Protein AF-A0A3S4JWT7-F1 (afdb_monomer_lite)

Structure (mmCIF, N/CA/C/O backbone):
data_AF-A0A3S4JWT7-F1
#
_entry.id   AF-A0A3S4JWT7-F1
#
loop_
_atom_site.group_PDB
_atom_site.id
_atom_site.type_symbol
_atom_site.label_atom_id
_atom_site.label_alt_id
_atom_site.label_comp_id
_atom_site.label_asym_id
_atom_site.label_entity_id
_atom_site.label_seq_id
_atom_site.pdbx_PDB_ins_code
_atom_site.Cartn_x
_atom_site.Cartn_y
_atom_site.Cartn_z
_atom_site.occupancy
_atom_site.B_iso_or_equiv
_atom_site.auth_seq_id
_atom_site.auth_comp_id
_atom_site.auth_asym_id
_atom_site.auth_atom_id
_atom_site.pdbx_PDB_model_num
ATOM 1 N N . MET A 1 1 ? 2.690 1.996 -5.304 1.00 89.69 1 MET A N 1
ATOM 2 C CA . MET A 1 1 ? 1.603 2.707 -4.586 1.00 89.69 1 MET A CA 1
ATOM 3 C C . MET A 1 1 ? 0.332 1.867 -4.584 1.00 89.69 1 MET A C 1
ATOM 5 O O . MET A 1 1 ? 0.258 0.896 -5.328 1.00 89.69 1 MET A O 1
ATOM 9 N N . CYS A 1 2 ? -0.676 2.236 -3.791 1.00 93.69 2 CYS A N 1
ATOM 10 C CA . CYS A 1 2 ? -1.845 1.402 -3.462 1.00 93.69 2 CYS A CA 1
ATOM 11 C C . CYS A 1 2 ? -2.606 0.788 -4.659 1.00 93.69 2 CYS A C 1
ATOM 13 O O . CYS A 1 2 ? -3.221 -0.263 -4.520 1.00 93.69 2 CYS A O 1
ATOM 15 N N . GLY A 1 3 ? -2.545 1.395 -5.850 1.00 96.25 3 GLY A N 1
ATOM 16 C CA . GLY A 1 3 ? -3.198 0.878 -7.060 1.00 96.25 3 GLY A CA 1
ATOM 17 C C . GLY A 1 3 ? -2.536 -0.348 -7.709 1.00 96.25 3 GLY A C 1
ATOM 18 O O . GLY A 1 3 ? -3.104 -0.896 -8.653 1.00 96.25 3 GLY A O 1
ATOM 19 N N . SER A 1 4 ? -1.359 -0.793 -7.247 1.00 97.62 4 SER A N 1
ATOM 20 C CA . SER A 1 4 ? -0.579 -1.857 -7.904 1.00 97.62 4 SER A CA 1
ATOM 21 C C . SER A 1 4 ? -1.355 -3.168 -8.081 1.00 97.62 4 SER A C 1
ATOM 23 O O . SER A 1 4 ? -1.336 -3.736 -9.172 1.00 97.62 4 SER A O 1
ATOM 25 N N . GLY A 1 5 ? -2.073 -3.629 -7.049 1.00 97.56 5 GLY A N 1
ATOM 26 C CA . GLY A 1 5 ? -2.823 -4.891 -7.115 1.00 97.56 5 GLY A CA 1
ATOM 27 C C . GLY A 1 5 ? -3.967 -4.853 -8.133 1.00 97.56 5 GLY A C 1
ATOM 28 O O . GLY A 1 5 ? -4.129 -5.772 -8.934 1.00 97.56 5 GLY A O 1
ATOM 29 N N . MET A 1 6 ? -4.712 -3.744 -8.176 1.00 97.88 6 MET A N 1
ATOM 30 C CA . MET A 1 6 ? -5.774 -3.552 -9.167 1.00 97.88 6 MET A CA 1
ATOM 31 C C . MET A 1 6 ? -5.198 -3.407 -10.579 1.00 97.88 6 MET A C 1
ATOM 33 O O . MET A 1 6 ? -5.736 -3.972 -11.530 1.00 97.88 6 MET A O 1
ATOM 37 N N . LYS A 1 7 ? -4.064 -2.711 -10.732 1.00 98.25 7 LYS A N 1
ATOM 38 C CA . LYS A 1 7 ? -3.399 -2.579 -12.031 1.00 98.25 7 LYS A CA 1
ATOM 39 C C . LYS A 1 7 ? -2.920 -3.929 -12.565 1.00 98.25 7 LYS A C 1
ATOM 41 O O . LYS A 1 7 ? -3.040 -4.161 -13.766 1.00 98.25 7 LYS A O 1
ATOM 46 N N . ALA A 1 8 ? -2.431 -4.821 -11.703 1.00 98.12 8 ALA A N 1
ATOM 47 C CA . ALA A 1 8 ? -2.081 -6.186 -12.093 1.00 98.12 8 ALA A CA 1
ATOM 48 C C . ALA A 1 8 ? -3.290 -6.934 -12.680 1.00 98.12 8 ALA A C 1
ATOM 50 O O . ALA A 1 8 ? -3.165 -7.551 -13.735 1.00 98.12 8 ALA A O 1
ATOM 51 N N . LEU A 1 9 ? -4.469 -6.809 -12.060 1.00 97.75 9 LEU A N 1
ATOM 52 C CA . LEU A 1 9 ? -5.713 -7.398 -12.572 1.00 97.75 9 LEU A CA 1
ATOM 53 C C . LEU A 1 9 ? -6.132 -6.805 -13.925 1.00 97.75 9 LEU A C 1
ATOM 55 O O . LEU A 1 9 ? -6.490 -7.553 -14.831 1.00 97.75 9 LEU A O 1
ATOM 59 N N . MET A 1 10 ? -6.029 -5.484 -14.096 1.00 98.12 10 MET A N 1
ATOM 60 C CA . MET A 1 10 ? -6.312 -4.833 -15.384 1.00 98.12 10 MET A CA 1
ATOM 61 C C . MET A 1 10 ? -5.382 -5.344 -16.493 1.00 98.12 10 MET A C 1
ATOM 63 O O . MET A 1 10 ? -5.834 -5.653 -17.589 1.00 98.12 10 MET A O 1
ATOM 67 N N . MET A 1 11 ? -4.085 -5.482 -16.205 1.00 97.94 11 MET A N 1
ATOM 68 C CA . MET A 1 11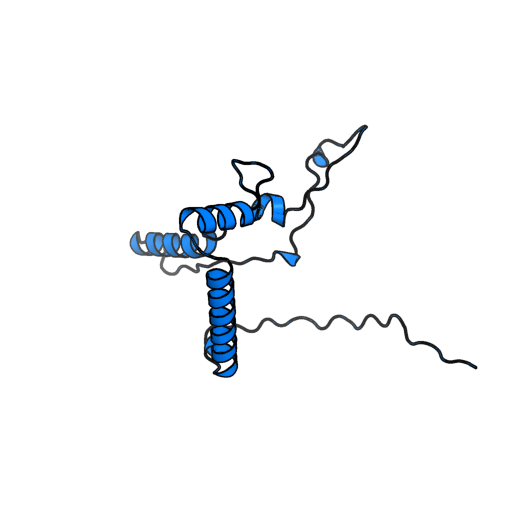 ? -3.125 -6.010 -17.180 1.00 97.94 11 MET A CA 1
ATOM 69 C C . MET A 1 11 ? -3.397 -7.479 -17.519 1.00 97.94 11 MET A C 1
ATOM 71 O O . MET A 1 11 ? -3.273 -7.859 -18.679 1.00 97.94 11 MET A O 1
ATOM 75 N N . ALA A 1 12 ? -3.792 -8.294 -16.538 1.00 97.75 12 ALA A N 1
ATOM 76 C CA . ALA A 1 12 ? -4.161 -9.688 -16.771 1.00 97.75 12 ALA A CA 1
ATOM 77 C C . ALA A 1 12 ? -5.378 -9.814 -17.697 1.00 97.75 12 ALA A C 1
ATOM 79 O O . ALA A 1 12 ? -5.368 -10.626 -18.620 1.00 97.75 12 ALA A O 1
ATOM 80 N N . HIS A 1 13 ? -6.396 -8.976 -17.492 1.00 97.62 13 HIS A N 1
ATOM 81 C CA . HIS A 1 13 ? -7.545 -8.885 -18.389 1.00 97.62 13 HIS A CA 1
ATOM 82 C C . HIS A 1 13 ? -7.120 -8.549 -19.828 1.00 97.62 13 HIS A C 1
ATOM 84 O O . HIS A 1 13 ? -7.495 -9.262 -20.760 1.00 97.62 13 HIS A O 1
ATOM 90 N N . ASP A 1 14 ? -6.292 -7.517 -20.008 1.00 97.88 14 ASP A N 1
ATOM 91 C CA . ASP A 1 14 ? -5.847 -7.082 -21.337 1.00 97.88 14 ASP A CA 1
ATOM 92 C C . ASP A 1 14 ? -5.001 -8.157 -22.038 1.00 97.88 14 ASP A C 1
ATOM 94 O O . ASP A 1 14 ? -5.137 -8.371 -23.243 1.00 97.88 14 ASP A O 1
ATOM 98 N N . GLN A 1 15 ? -4.164 -8.880 -21.287 1.00 97.69 15 GLN A N 1
ATOM 99 C CA . GLN A 1 15 ? -3.384 -10.004 -21.810 1.00 97.69 15 GLN A CA 1
ATOM 100 C C . GLN A 1 15 ? -4.274 -11.144 -22.307 1.00 97.69 15 GLN A C 1
ATOM 102 O O . GLN A 1 15 ? -4.054 -11.644 -23.411 1.00 97.69 15 GLN A O 1
ATOM 107 N N . LEU A 1 16 ? -5.289 -11.526 -21.528 1.00 97.69 16 LEU A N 1
ATOM 108 C CA . LEU A 1 16 ? -6.230 -12.578 -21.914 1.00 97.69 16 LEU A CA 1
ATOM 109 C C . LEU A 1 16 ? -7.037 -12.178 -23.156 1.00 97.69 16 LEU A C 1
ATOM 111 O O . LEU A 1 16 ? -7.160 -12.976 -24.083 1.00 97.69 16 LEU A O 1
ATOM 115 N N . LEU A 1 17 ? -7.528 -10.936 -23.221 1.00 97.81 17 LEU A N 1
ATOM 116 C CA . LEU A 1 17 ? -8.248 -10.433 -24.397 1.00 97.81 17 LEU A CA 1
ATOM 117 C C . LEU A 1 17 ? -7.380 -10.392 -25.657 1.00 97.81 17 LEU A C 1
ATOM 119 O O . LEU A 1 17 ? -7.865 -10.691 -26.746 1.00 97.81 17 LEU A O 1
ATOM 123 N N . ALA A 1 18 ? -6.102 -10.044 -25.521 1.00 97.88 18 ALA A N 1
ATOM 124 C CA . ALA A 1 18 ? -5.160 -10.012 -26.636 1.00 97.88 18 ALA A CA 1
ATOM 125 C C . ALA A 1 18 ? -4.722 -11.413 -27.113 1.00 97.88 18 ALA A C 1
ATOM 127 O O . ALA A 1 18 ? -3.933 -11.513 -28.051 1.00 97.88 18 ALA A O 1
ATOM 128 N N . GLY A 1 19 ? -5.177 -12.492 -26.463 1.00 96.62 19 GLY A N 1
ATOM 129 C CA . GLY A 1 19 ? -4.696 -13.853 -26.715 1.00 96.62 19 GLY A CA 1
ATOM 130 C C . GLY A 1 19 ? -3.252 -14.083 -26.252 1.00 96.62 19 GLY A C 1
ATOM 131 O O . GLY A 1 19 ? -2.620 -15.061 -26.650 1.00 96.62 19 GLY A O 1
ATOM 132 N N . ASN A 1 20 ? -2.713 -13.192 -25.416 1.00 95.25 20 ASN A N 1
ATOM 133 C CA . ASN A 1 20 ? -1.347 -13.243 -24.906 1.00 95.25 20 ASN A CA 1
ATOM 134 C C . ASN A 1 20 ? -1.280 -14.015 -23.577 1.00 95.25 20 ASN A C 1
ATOM 136 O O . ASN A 1 20 ? -0.927 -13.470 -22.531 1.00 95.25 20 ASN A O 1
ATOM 140 N N . GLY A 1 21 ? -1.662 -15.290 -23.631 1.00 87.00 21 GLY A N 1
ATOM 141 C CA . GLY A 1 21 ? -1.743 -16.190 -22.481 1.00 87.00 21 GLY A CA 1
ATOM 142 C C . GLY A 1 21 ? -3.096 -16.897 -22.396 1.00 87.00 21 GLY A C 1
ATOM 143 O O . GLY A 1 21 ? -4.091 -16.427 -22.936 1.00 87.00 21 GLY A O 1
ATOM 144 N N . GLY A 1 22 ? -3.125 -18.052 -21.726 1.00 93.44 22 GLY A N 1
ATOM 145 C CA . GLY A 1 22 ? -4.359 -18.820 -21.491 1.00 93.44 22 GLY A CA 1
ATOM 146 C C . GLY A 1 22 ? -4.888 -18.729 -20.056 1.00 93.44 22 GLY A C 1
ATOM 147 O O . GLY A 1 22 ? -6.082 -18.891 -19.831 1.00 93.44 22 GLY A O 1
ATOM 148 N N . VAL A 1 23 ? -4.006 -18.471 -19.086 1.00 96.75 23 VAL A N 1
ATOM 149 C CA . VAL A 1 23 ? -4.316 -18.324 -17.656 1.00 96.75 23 VAL A CA 1
ATOM 150 C C . VAL A 1 23 ? -3.320 -17.328 -17.063 1.00 96.75 23 VAL A C 1
ATOM 152 O O . VAL A 1 23 ? -2.123 -17.436 -17.328 1.00 96.75 23 VAL A O 1
ATOM 155 N N . VAL A 1 24 ? -3.799 -16.378 -16.258 1.00 96.50 24 VAL A N 1
ATOM 156 C CA . VAL A 1 24 ? -2.963 -15.358 -15.604 1.00 96.50 24 VAL A CA 1
ATOM 157 C C . VAL A 1 24 ? -3.317 -15.278 -14.119 1.00 96.50 24 VAL A C 1
ATOM 159 O O . VAL A 1 24 ? -4.493 -15.244 -13.764 1.00 96.50 24 VAL A O 1
ATOM 162 N N . VAL A 1 25 ? -2.301 -15.227 -13.252 1.00 96.69 25 VAL A N 1
ATOM 163 C CA . VAL A 1 25 ? -2.457 -14.945 -11.816 1.00 96.69 25 VAL A CA 1
ATOM 164 C C . VAL A 1 25 ? -2.122 -13.479 -11.578 1.00 96.69 25 VAL A C 1
ATOM 166 O O . VAL A 1 25 ? -1.038 -13.024 -11.937 1.00 96.69 25 VAL A O 1
ATOM 169 N N . ALA A 1 26 ? -3.044 -12.743 -10.965 1.00 97.44 26 ALA A N 1
ATOM 170 C CA . ALA A 1 26 ? -2.881 -11.325 -10.681 1.00 97.44 26 ALA A CA 1
ATOM 171 C C . ALA A 1 26 ? -3.352 -10.985 -9.267 1.00 97.44 26 ALA A C 1
ATOM 173 O O . ALA A 1 26 ? -4.282 -11.591 -8.740 1.00 97.44 26 ALA A O 1
ATOM 174 N N . GLY A 1 27 ? -2.696 -9.999 -8.665 1.00 96.94 27 GLY A N 1
ATOM 175 C CA . GLY A 1 27 ? -2.976 -9.540 -7.313 1.00 96.94 27 GLY A CA 1
ATOM 176 C C . GLY A 1 27 ? -1.883 -8.598 -6.824 1.00 96.94 27 GLY A C 1
ATOM 177 O O . GLY A 1 27 ? -1.165 -7.992 -7.620 1.00 96.94 27 GLY A O 1
ATOM 178 N N . GLY A 1 28 ? -1.749 -8.487 -5.508 1.00 97.00 28 GLY A N 1
ATOM 179 C CA . GLY A 1 28 ? -0.687 -7.732 -4.855 1.00 97.00 28 GLY A CA 1
ATOM 180 C C . GLY A 1 28 ? -0.310 -8.372 -3.525 1.00 97.00 28 GLY A C 1
ATOM 181 O O . GLY A 1 28 ? -1.089 -9.124 -2.946 1.00 97.00 28 GLY A O 1
ATOM 182 N N . MET A 1 29 ? 0.891 -8.069 -3.055 1.00 96.88 29 MET A N 1
ATOM 183 C CA . MET A 1 29 ? 1.393 -8.468 -1.744 1.00 96.88 29 MET A CA 1
ATOM 184 C C . MET A 1 29 ? 2.163 -7.294 -1.149 1.00 96.88 29 MET A C 1
ATOM 186 O O . MET A 1 29 ? 2.780 -6.534 -1.892 1.00 96.88 29 MET A O 1
ATOM 190 N N . GLU A 1 30 ? 2.117 -7.146 0.170 1.00 96.69 30 GLU A N 1
ATOM 191 C CA . GLU A 1 30 ? 2.770 -6.046 0.875 1.00 96.69 30 GLU A CA 1
ATOM 192 C C . GLU A 1 30 ? 3.194 -6.502 2.274 1.00 96.69 30 GLU A C 1
ATOM 194 O O . GLU A 1 30 ? 2.505 -7.302 2.909 1.00 96.69 30 GLU A O 1
ATOM 199 N N . SER A 1 31 ? 4.328 -5.995 2.760 1.00 95.88 31 SER A N 1
ATOM 200 C CA . SER A 1 31 ? 4.836 -6.292 4.103 1.00 95.88 31 SER A CA 1
ATOM 201 C C . SER A 1 31 ? 5.534 -5.068 4.695 1.00 95.88 31 SER A C 1
ATOM 203 O O . SER A 1 31 ? 6.756 -5.050 4.861 1.00 95.88 31 SER A O 1
ATOM 205 N N . MET A 1 32 ? 4.745 -4.065 5.081 1.00 95.88 32 MET A N 1
ATOM 206 C CA . MET A 1 32 ? 5.256 -2.796 5.617 1.00 95.88 32 MET A CA 1
ATOM 207 C C . MET A 1 32 ? 6.110 -2.975 6.883 1.00 95.88 32 MET A C 1
ATOM 209 O O . MET A 1 32 ? 7.109 -2.286 7.043 1.00 95.88 32 MET A O 1
ATOM 213 N N . SER A 1 33 ? 5.801 -3.955 7.743 1.00 95.38 33 SER A N 1
ATOM 214 C CA . SER A 1 33 ? 6.600 -4.251 8.947 1.00 95.38 33 SER A CA 1
ATOM 215 C C . SER A 1 33 ? 8.036 -4.706 8.655 1.00 95.38 33 SER A C 1
ATOM 217 O O . SER A 1 33 ? 8.886 -4.603 9.532 1.00 95.38 33 SER A O 1
ATOM 219 N N . ASN A 1 34 ? 8.307 -5.207 7.445 1.00 95.88 34 ASN A N 1
ATOM 220 C CA . ASN A 1 34 ? 9.641 -5.638 7.015 1.00 95.88 34 ASN A CA 1
ATOM 221 C C . ASN A 1 34 ? 10.346 -4.591 6.137 1.00 95.88 34 ASN A C 1
ATOM 223 O O . ASN A 1 34 ? 11.408 -4.883 5.584 1.00 95.88 34 ASN A O 1
ATOM 227 N N . ALA A 1 35 ? 9.775 -3.393 5.969 1.00 97.06 35 ALA A N 1
ATOM 228 C CA . ALA A 1 35 ? 10.426 -2.325 5.223 1.00 97.06 35 ALA A CA 1
ATOM 229 C C . ALA A 1 35 ? 11.752 -1.935 5.913 1.00 97.06 35 ALA A C 1
ATOM 231 O O . ALA A 1 35 ? 11.759 -1.659 7.114 1.00 97.06 35 ALA A O 1
ATOM 232 N N . PRO A 1 36 ? 12.889 -1.934 5.193 1.00 97.31 36 PRO A N 1
ATOM 233 C CA . PRO A 1 36 ? 14.185 -1.661 5.798 1.00 97.31 36 PRO A CA 1
ATOM 234 C C . PRO A 1 36 ? 14.420 -0.159 5.988 1.00 97.31 36 PRO A C 1
ATOM 236 O O . PRO A 1 36 ? 13.718 0.690 5.446 1.00 97.31 36 PRO A O 1
ATOM 239 N N . TYR A 1 37 ? 15.501 0.179 6.682 1.00 97.62 37 TYR A N 1
ATOM 240 C CA . TYR A 1 37 ? 16.080 1.513 6.579 1.00 97.62 37 TYR A CA 1
ATOM 241 C C . TYR A 1 37 ? 17.084 1.582 5.422 1.00 97.62 37 TYR A C 1
ATOM 243 O O . TYR A 1 37 ? 17.825 0.633 5.158 1.00 97.62 37 TYR A O 1
ATOM 251 N N . LEU A 1 38 ? 17.147 2.731 4.754 1.00 96.44 38 LEU A N 1
ATOM 252 C CA . LEU A 1 38 ? 18.060 3.009 3.652 1.00 96.44 38 LEU A CA 1
ATOM 253 C C . LEU A 1 38 ? 19.160 3.983 4.077 1.00 96.44 38 LEU A C 1
ATOM 255 O O . LEU A 1 38 ? 18.920 4.950 4.797 1.00 96.44 38 LEU A O 1
ATOM 259 N N . MET A 1 39 ? 20.362 3.777 3.539 1.00 96.25 39 MET A N 1
ATOM 260 C CA . MET A 1 39 ? 21.489 4.705 3.664 1.00 96.25 39 MET A CA 1
ATOM 261 C C . MET A 1 39 ? 21.969 5.127 2.267 1.00 96.25 39 MET A C 1
ATOM 263 O O . MET A 1 39 ? 22.813 4.446 1.678 1.00 96.25 39 MET A O 1
ATOM 267 N N . PRO A 1 40 ? 21.474 6.252 1.715 1.00 93.00 40 PRO A N 1
ATOM 268 C CA . PRO A 1 40 ? 21.669 6.601 0.303 1.00 93.00 40 PRO A CA 1
ATOM 269 C C . PRO A 1 40 ? 23.134 6.683 -0.150 1.00 93.00 40 PRO A C 1
ATOM 271 O O . PRO A 1 40 ? 23.460 6.360 -1.289 1.00 93.00 40 PRO A O 1
ATOM 274 N N . LYS A 1 41 ? 24.036 7.100 0.745 1.00 94.25 41 LYS A N 1
ATOM 275 C CA . LYS A 1 41 ? 25.462 7.302 0.437 1.00 94.25 41 LYS A CA 1
ATOM 276 C C . LYS A 1 41 ? 26.345 6.097 0.772 1.00 94.25 41 LYS A C 1
ATOM 278 O O . LYS A 1 41 ? 27.544 6.146 0.514 1.00 94.25 41 LYS A O 1
ATOM 283 N N . ALA A 1 42 ? 25.790 5.014 1.323 1.00 94.44 42 ALA A N 1
ATOM 284 C CA . ALA A 1 42 ? 26.587 3.895 1.829 1.00 94.44 42 ALA A CA 1
ATOM 285 C C . ALA A 1 42 ? 27.478 3.259 0.749 1.00 94.44 42 ALA A C 1
ATOM 287 O O . ALA A 1 42 ? 28.640 2.970 1.016 1.00 94.44 42 ALA A O 1
ATOM 288 N N . ARG A 1 43 ? 26.978 3.120 -0.488 1.00 95.31 43 ARG A N 1
ATOM 289 C CA . ARG A 1 43 ? 27.743 2.528 -1.601 1.00 95.31 43 ARG A CA 1
ATOM 290 C C . ARG A 1 43 ? 29.020 3.307 -1.942 1.00 95.31 43 ARG A C 1
ATOM 292 O O . ARG A 1 43 ? 30.016 2.689 -2.292 1.00 95.31 43 ARG A O 1
ATOM 299 N N . GLY A 1 44 ? 28.984 4.638 -1.861 1.00 93.75 44 GLY A N 1
ATOM 300 C CA . GLY A 1 44 ? 30.129 5.509 -2.163 1.00 93.75 44 GLY A CA 1
ATOM 301 C C . GLY A 1 44 ? 30.992 5.861 -0.946 1.00 93.75 44 GLY A C 1
ATOM 302 O O . GLY A 1 44 ? 32.019 6.516 -1.100 1.00 93.75 44 GLY A O 1
ATOM 303 N N . GLY A 1 45 ? 30.581 5.440 0.253 1.00 92.88 45 GLY A N 1
ATOM 304 C CA . GLY A 1 45 ? 31.188 5.834 1.521 1.00 92.88 45 GLY A CA 1
ATOM 305 C C . GLY A 1 45 ? 30.697 7.195 2.036 1.00 92.88 45 GLY A C 1
ATOM 306 O O . GLY A 1 45 ? 30.426 8.125 1.280 1.00 92.88 45 GLY A O 1
ATOM 307 N N . LEU A 1 46 ? 30.595 7.322 3.363 1.00 91.50 46 LEU A N 1
ATOM 308 C CA . LEU A 1 46 ? 30.155 8.554 4.042 1.00 91.50 46 LEU A CA 1
ATOM 309 C C . LEU A 1 46 ? 31.298 9.565 4.267 1.00 91.50 46 LEU A C 1
ATOM 311 O O . LEU A 1 46 ? 31.046 10.752 4.457 1.00 91.50 46 LEU A O 1
ATOM 315 N N . ARG A 1 47 ? 32.554 9.102 4.199 1.00 90.44 47 ARG A N 1
ATOM 316 C CA . ARG A 1 47 ? 33.798 9.856 4.430 1.00 90.44 47 ARG A CA 1
ATOM 317 C C . ARG A 1 47 ? 33.823 10.628 5.758 1.00 90.44 47 ARG A C 1
ATOM 319 O O . ARG A 1 47 ? 34.267 10.072 6.753 1.00 90.44 47 ARG A O 1
ATOM 326 N N . LEU A 1 48 ? 33.403 11.893 5.767 1.00 91.75 48 LEU A N 1
ATOM 327 C CA . LEU A 1 48 ? 33.432 12.777 6.934 1.00 91.75 48 LEU A CA 1
ATOM 328 C C . LEU A 1 48 ? 32.160 13.633 6.951 1.00 91.75 48 LEU A C 1
ATOM 330 O O . LEU A 1 48 ? 31.851 14.282 5.952 1.00 91.75 48 LEU A O 1
ATOM 334 N N . GLY A 1 49 ? 31.457 13.654 8.085 1.00 90.56 49 GLY A N 1
ATOM 335 C CA . GLY A 1 49 ? 30.208 14.397 8.285 1.00 90.56 49 GLY A CA 1
ATOM 336 C C . GLY A 1 49 ? 29.022 13.499 8.650 1.00 90.56 49 GLY A C 1
ATOM 337 O O . GLY A 1 49 ? 29.151 12.278 8.731 1.00 90.56 49 GLY A O 1
ATOM 338 N N . HIS A 1 50 ? 27.859 14.111 8.890 1.00 93.19 50 HIS A N 1
ATOM 339 C CA . HIS A 1 50 ? 26.635 13.384 9.229 1.00 93.19 50 HIS A CA 1
ATOM 340 C C . HIS A 1 50 ? 26.070 12.610 8.028 1.00 93.19 50 HIS A C 1
ATOM 342 O O . HIS A 1 50 ? 26.055 13.099 6.894 1.00 93.19 50 HIS A O 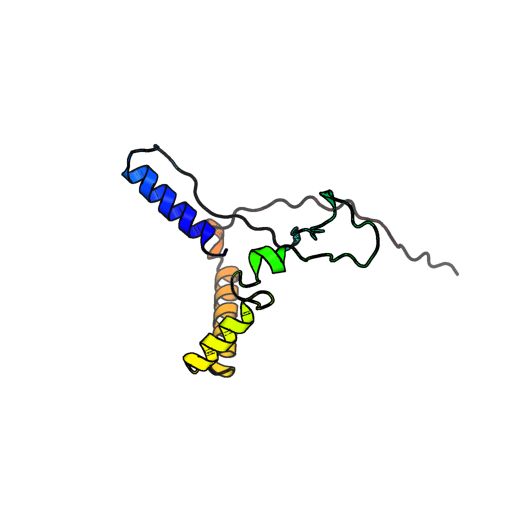1
ATOM 348 N N . GLY A 1 51 ? 25.588 11.398 8.303 1.00 91.12 51 GLY A N 1
ATOM 349 C CA . GLY A 1 51 ? 24.814 10.576 7.378 1.00 91.12 51 GLY A CA 1
ATOM 350 C C . GLY A 1 51 ? 23.327 10.610 7.718 1.00 91.12 51 GLY A C 1
ATOM 351 O O . GLY A 1 51 ? 22.947 10.924 8.841 1.00 91.12 51 GLY A O 1
ATOM 352 N N . GLU A 1 52 ? 22.498 10.265 6.739 1.00 92.94 52 GLU A N 1
ATOM 353 C CA . GLU A 1 52 ? 21.051 10.146 6.901 1.00 92.94 52 GLU A CA 1
ATOM 354 C C . GLU A 1 52 ? 20.655 8.671 6.792 1.00 92.94 52 GLU A C 1
ATOM 356 O O . GLU A 1 52 ? 21.120 7.963 5.891 1.00 92.94 52 GLU A O 1
ATOM 361 N N . ILE A 1 53 ? 19.793 8.235 7.708 1.00 95.50 53 ILE A N 1
ATOM 362 C CA . ILE A 1 53 ? 19.114 6.943 7.664 1.00 95.50 53 ILE A CA 1
ATOM 363 C C . ILE A 1 53 ? 17.655 7.240 7.335 1.00 95.50 53 ILE A C 1
ATOM 365 O O . ILE A 1 53 ? 17.012 8.012 8.043 1.00 95.50 53 ILE A O 1
ATOM 369 N N . LYS A 1 54 ? 17.151 6.656 6.251 1.00 95.25 54 LYS A N 1
ATOM 370 C CA . LYS A 1 54 ? 15.792 6.895 5.762 1.00 95.25 54 LYS A CA 1
ATOM 371 C C . LYS A 1 54 ? 14.909 5.691 5.987 1.00 95.25 54 LYS A C 1
ATOM 373 O O . LYS A 1 54 ? 15.325 4.573 5.708 1.00 95.25 54 LYS A O 1
ATOM 378 N N . ASP A 1 55 ? 13.695 5.930 6.446 1.00 95.69 55 ASP A N 1
ATOM 379 C CA . ASP A 1 55 ? 12.659 4.908 6.513 1.00 95.69 55 ASP A CA 1
ATOM 380 C C . ASP A 1 55 ? 12.135 4.625 5.092 1.00 95.69 55 ASP A C 1
ATOM 382 O O . ASP A 1 55 ? 11.641 5.535 4.423 1.00 95.69 55 ASP A O 1
ATOM 386 N N . HIS A 1 56 ? 12.290 3.388 4.604 1.00 95.38 56 HIS A N 1
ATOM 387 C CA . HIS A 1 56 ? 11.838 2.992 3.262 1.00 95.38 56 HIS A CA 1
ATOM 388 C C . HIS A 1 56 ? 10.314 3.061 3.117 1.00 95.38 56 HIS A C 1
ATOM 390 O O . HIS A 1 56 ? 9.820 3.446 2.062 1.00 95.38 56 HIS A O 1
ATOM 396 N N . MET A 1 57 ? 9.559 2.712 4.162 1.00 95.31 57 MET A N 1
ATOM 397 C CA . MET A 1 57 ? 8.094 2.740 4.134 1.00 95.31 57 MET A CA 1
ATOM 398 C C . MET A 1 57 ? 7.588 4.168 3.939 1.00 95.31 57 MET A C 1
ATOM 400 O O . MET A 1 57 ? 6.684 4.399 3.137 1.00 95.31 57 MET A O 1
ATOM 404 N N . PHE A 1 58 ? 8.190 5.125 4.647 1.00 92.44 58 PHE A N 1
ATOM 405 C CA . PHE A 1 58 ? 7.881 6.538 4.458 1.00 92.44 58 PHE A CA 1
ATOM 406 C C . PHE A 1 58 ? 8.285 6.997 3.063 1.00 92.44 58 PHE A C 1
ATOM 408 O O . PHE A 1 58 ? 7.431 7.458 2.312 1.00 92.44 58 PHE A O 1
ATOM 415 N N . LEU A 1 59 ? 9.558 6.811 2.714 1.00 93.19 59 LEU A N 1
ATOM 416 C CA . LEU A 1 59 ? 10.134 7.362 1.492 1.00 93.19 59 LEU A CA 1
ATOM 417 C C . LEU A 1 59 ? 9.443 6.854 0.220 1.00 93.19 59 LEU A C 1
ATOM 419 O O . LEU A 1 59 ? 9.138 7.652 -0.659 1.00 93.19 59 LEU A O 1
ATOM 423 N N . ASP A 1 60 ? 9.199 5.546 0.127 1.00 93.69 60 ASP A N 1
ATOM 424 C CA . ASP A 1 60 ? 8.744 4.915 -1.118 1.00 93.69 60 ASP A CA 1
ATOM 425 C C . ASP A 1 60 ? 7.234 4.619 -1.121 1.00 93.69 60 ASP A C 1
ATOM 427 O O . ASP A 1 60 ? 6.658 4.342 -2.176 1.00 93.69 60 ASP A O 1
ATOM 431 N N . GLY A 1 61 ? 6.577 4.656 0.045 1.00 93.25 61 GLY A N 1
ATOM 432 C CA . GLY A 1 61 ? 5.174 4.259 0.197 1.00 93.25 61 GLY A CA 1
ATOM 433 C C . GLY A 1 61 ? 4.215 5.361 0.645 1.00 93.25 61 GLY A C 1
ATOM 434 O O . GLY A 1 61 ? 3.038 5.303 0.282 1.00 93.25 61 GLY A O 1
ATOM 435 N N . LEU A 1 62 ? 4.674 6.338 1.435 1.00 95.75 62 LEU A N 1
ATOM 436 C CA . LEU A 1 62 ? 3.795 7.278 2.153 1.00 95.75 62 LEU A CA 1
ATOM 437 C C . LEU A 1 62 ? 4.137 8.759 1.941 1.00 95.75 62 LEU A C 1
ATOM 439 O O . LEU A 1 62 ? 3.349 9.620 2.335 1.00 95.75 62 LEU A O 1
ATOM 443 N N . GLU A 1 63 ? 5.287 9.063 1.353 1.00 95.06 63 GLU A N 1
ATOM 444 C CA . GLU A 1 63 ? 5.723 10.412 1.003 1.00 95.06 63 GLU A CA 1
ATOM 445 C C . GLU A 1 63 ? 5.381 10.718 -0.460 1.00 95.06 63 GLU A C 1
ATOM 447 O O . GLU A 1 63 ? 5.480 9.858 -1.338 1.00 95.06 63 GLU A O 1
ATOM 452 N N . ASP A 1 64 ? 4.947 11.946 -0.732 1.00 94.69 64 ASP A N 1
ATOM 453 C CA . ASP A 1 64 ? 4.691 12.390 -2.095 1.00 94.69 64 ASP A CA 1
ATOM 454 C C . ASP A 1 64 ? 5.994 12.567 -2.879 1.00 94.69 64 ASP A C 1
ATOM 456 O O . ASP A 1 64 ? 6.956 13.189 -2.425 1.00 94.69 64 ASP A O 1
ATOM 460 N N . ALA A 1 65 ? 6.005 12.055 -4.108 1.00 92.12 65 ALA A N 1
ATOM 461 C CA . ALA A 1 65 ? 7.187 12.094 -4.963 1.00 92.12 65 ALA A CA 1
ATOM 462 C C . ALA A 1 65 ? 7.491 13.501 -5.504 1.00 92.12 65 ALA A C 1
ATOM 464 O O . ALA A 1 65 ? 8.628 13.779 -5.895 1.00 92.12 65 ALA A O 1
ATOM 465 N N . TYR A 1 66 ? 6.488 14.381 -5.562 1.00 92.75 66 TYR A N 1
ATOM 466 C CA . TYR A 1 66 ? 6.615 15.722 -6.131 1.00 92.75 66 TYR A CA 1
ATOM 467 C C . TYR A 1 66 ? 6.858 16.780 -5.050 1.00 92.75 66 TYR A C 1
ATOM 469 O O . TYR A 1 66 ? 7.631 17.716 -5.256 1.00 92.75 66 TYR A O 1
ATOM 477 N N . GLN A 1 67 ? 6.237 16.612 -3.886 1.00 91.81 67 GLN A N 1
ATOM 478 C CA . GLN A 1 67 ? 6.368 17.449 -2.701 1.00 91.81 67 GLN A CA 1
ATOM 479 C C . GLN A 1 67 ? 7.077 16.661 -1.604 1.00 91.81 67 GLN A C 1
ATOM 481 O O . GLN A 1 67 ? 6.473 16.068 -0.712 1.00 91.81 67 GLN A O 1
ATOM 486 N N . LYS A 1 68 ? 8.406 16.666 -1.694 1.00 89.81 68 LYS A N 1
ATOM 487 C CA . LYS A 1 68 ? 9.272 15.949 -0.763 1.00 89.81 68 LYS A CA 1
ATOM 488 C C . LYS A 1 68 ? 8.988 16.351 0.690 1.00 89.81 68 LYS A C 1
ATOM 490 O O . LYS A 1 68 ? 8.975 17.534 1.027 1.00 89.81 68 LYS A O 1
ATOM 495 N N . GLY A 1 69 ? 8.834 15.356 1.550 1.00 90.12 69 GLY A N 1
ATOM 496 C CA . GLY A 1 69 ? 8.496 15.471 2.966 1.00 90.12 69 GLY A CA 1
ATOM 497 C C . GLY A 1 69 ? 6.995 15.544 3.250 1.00 90.12 69 GLY A C 1
ATOM 498 O O . GLY A 1 69 ? 6.605 15.525 4.417 1.00 90.12 69 GLY A O 1
ATOM 499 N N . THR A 1 70 ? 6.139 15.613 2.227 1.00 95.00 70 THR A N 1
ATOM 500 C CA . THR A 1 70 ? 4.686 15.658 2.408 1.00 95.00 70 THR A CA 1
ATOM 501 C C . THR A 1 70 ? 4.116 14.247 2.483 1.00 95.00 70 THR A C 1
ATOM 503 O O . THR A 1 70 ? 4.129 13.501 1.509 1.00 95.00 70 THR A O 1
ATOM 506 N N . LEU A 1 71 ? 3.581 13.882 3.648 1.00 95.44 71 LEU A N 1
ATOM 507 C CA . LEU A 1 71 ? 2.958 12.576 3.863 1.00 95.44 71 LEU A CA 1
ATOM 508 C C . LEU A 1 71 ? 1.535 12.524 3.303 1.00 95.44 71 LEU A C 1
ATOM 510 O O . LEU A 1 71 ? 0.822 13.528 3.310 1.00 95.44 71 LEU A O 1
ATOM 514 N N . MET A 1 72 ? 1.082 11.327 2.922 1.00 96.38 72 MET A N 1
ATOM 515 C CA . MET A 1 72 ? -0.266 11.099 2.378 1.00 96.38 72 MET A CA 1
ATOM 516 C C . MET A 1 72 ? -1.398 11.665 3.255 1.00 96.38 72 MET A C 1
ATOM 518 O O . MET A 1 72 ? -2.405 12.130 2.727 1.00 96.38 72 MET A O 1
ATOM 522 N N . GLY A 1 73 ? -1.227 11.696 4.583 1.00 95.75 73 GLY A N 1
ATOM 523 C CA . GLY A 1 73 ? -2.209 12.274 5.511 1.00 95.75 73 GLY A CA 1
ATOM 524 C C . GLY A 1 73 ? -2.482 13.767 5.2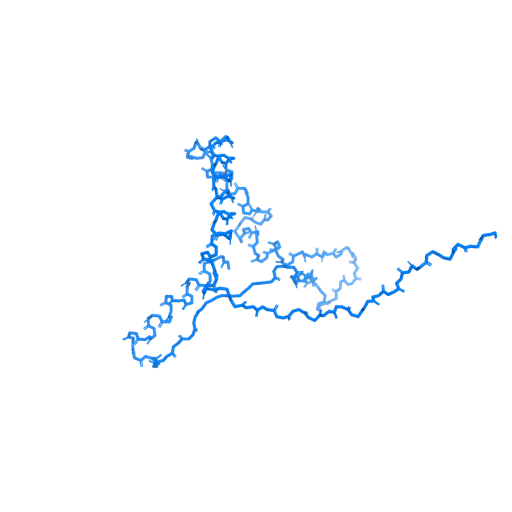86 1.00 95.75 73 GLY A C 1
ATOM 525 O O . GLY A 1 73 ? -3.610 14.209 5.465 1.00 95.75 73 GLY A O 1
ATOM 526 N N . VAL A 1 74 ? -1.501 14.535 4.799 1.00 97.00 74 VAL A N 1
ATOM 527 C CA . VAL A 1 74 ? -1.697 15.958 4.463 1.00 97.00 74 VAL A CA 1
ATOM 528 C C . VAL A 1 74 ? -2.699 16.111 3.318 1.00 97.00 74 VAL A C 1
ATOM 530 O O . VAL A 1 74 ? -3.543 17.001 3.345 1.00 97.00 74 VAL A O 1
ATOM 533 N N . PHE A 1 75 ? -2.661 15.214 2.332 1.00 96.50 75 PHE A N 1
ATOM 534 C CA . PHE A 1 75 ? -3.630 15.215 1.235 1.00 96.50 75 PHE A CA 1
ATOM 535 C C . PHE A 1 75 ? -5.022 14.771 1.696 1.00 96.50 75 PHE A C 1
ATOM 537 O O . PHE A 1 75 ? -6.019 15.225 1.134 1.00 96.50 75 PHE A O 1
ATOM 544 N N . ALA A 1 76 ? -5.107 13.919 2.723 1.00 97.19 76 ALA A N 1
ATOM 545 C CA . ALA A 1 76 ? -6.381 13.577 3.349 1.00 97.19 76 ALA A CA 1
ATOM 546 C C . ALA A 1 76 ? -7.014 14.805 4.025 1.00 97.19 76 ALA A C 1
ATOM 548 O O . ALA A 1 76 ? -8.189 15.071 3.785 1.00 97.19 76 ALA A O 1
ATOM 549 N N . GLU A 1 77 ? -6.232 15.602 4.760 1.00 97.50 77 GLU A N 1
ATOM 550 C CA . GLU A 1 77 ? -6.706 16.864 5.355 1.00 97.50 77 GLU A CA 1
ATOM 551 C C . GLU A 1 77 ? -7.127 17.877 4.284 1.00 97.50 77 GLU A C 1
ATOM 553 O O . GLU A 1 77 ? -8.226 18.421 4.339 1.00 97.50 77 GLU A O 1
ATOM 558 N N . GLN A 1 78 ? -6.325 18.056 3.228 1.00 97.38 78 GLN A N 1
ATOM 559 C CA . GLN A 1 78 ? -6.695 18.923 2.099 1.00 97.38 78 GLN A CA 1
ATOM 560 C C . GLN A 1 78 ? -8.000 18.478 1.424 1.00 97.38 78 GLN A C 1
ATOM 562 O O . GLN A 1 78 ? -8.798 19.306 0.985 1.00 97.38 78 GLN A O 1
ATOM 567 N N . CYS A 1 79 ? -8.224 17.167 1.313 1.00 97.94 79 CYS A N 1
ATOM 568 C CA . CYS A 1 79 ? -9.466 16.610 0.793 1.00 97.94 79 CYS A CA 1
ATOM 569 C C . CYS A 1 79 ? -10.640 16.916 1.735 1.00 97.94 79 CYS A C 1
ATOM 571 O O . CYS A 1 79 ? -11.683 17.383 1.275 1.00 97.94 79 CYS A O 1
ATOM 573 N N . ALA A 1 80 ? -10.456 16.707 3.041 1.00 98.12 80 ALA A N 1
ATOM 574 C CA . ALA A 1 80 ? -11.461 17.004 4.054 1.00 98.12 80 ALA A CA 1
ATOM 575 C C . ALA A 1 80 ? -11.862 18.483 4.040 1.00 98.12 80 ALA A C 1
ATOM 577 O O . ALA A 1 80 ? -13.050 18.786 3.953 1.00 98.12 80 ALA A O 1
ATOM 578 N N . GLU A 1 81 ? -10.892 19.396 4.012 1.00 98.00 81 GLU A N 1
ATOM 579 C CA . GLU A 1 81 ? -11.133 20.837 3.899 1.00 98.00 81 GLU A CA 1
ATOM 580 C C . GLU A 1 81 ? -11.861 21.195 2.600 1.00 98.00 81 GLU A C 1
ATOM 582 O O . GLU A 1 81 ? -12.869 21.902 2.621 1.00 98.00 81 GLU A O 1
ATOM 587 N N . LYS A 1 82 ? -11.387 20.678 1.460 1.00 98.12 82 LYS A N 1
ATOM 588 C CA . LYS A 1 82 ? -11.943 20.997 0.138 1.00 98.12 82 LYS A CA 1
ATOM 589 C C . LYS A 1 82 ? -13.407 20.588 -0.006 1.00 98.12 82 LYS A C 1
ATOM 591 O O . LYS A 1 82 ? -14.173 21.309 -0.643 1.00 98.12 82 LYS A O 1
ATOM 596 N N . TYR A 1 83 ? -13.776 19.422 0.516 1.00 98.06 83 TYR A N 1
ATOM 597 C CA . TYR A 1 83 ? -15.134 18.884 0.396 1.00 98.06 83 TYR A CA 1
ATOM 598 C C . TYR A 1 83 ? -15.996 19.127 1.639 1.00 98.06 83 TYR A C 1
ATOM 600 O O . TYR A 1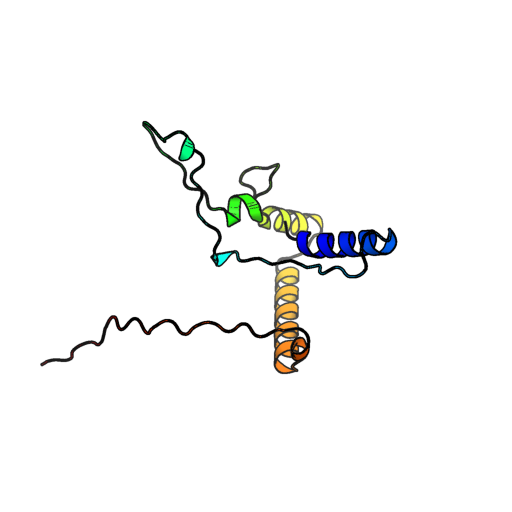 83 ? -17.176 18.784 1.628 1.00 98.06 83 TYR A O 1
ATOM 608 N N . GLY A 1 84 ? -15.440 19.751 2.680 1.00 97.69 84 GLY A N 1
ATOM 609 C CA . GLY A 1 84 ? -16.157 20.086 3.906 1.00 97.69 84 GLY A CA 1
ATOM 610 C C . GLY A 1 84 ? -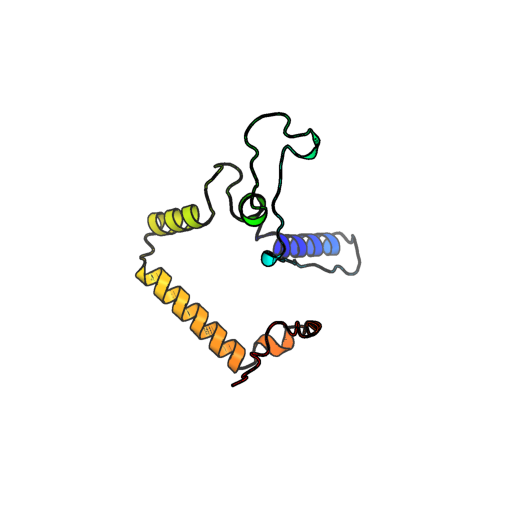16.487 18.880 4.786 1.00 97.69 84 GLY A C 1
ATOM 611 O O . GLY A 1 84 ? -17.513 18.900 5.459 1.00 97.69 84 GLY A O 1
ATOM 612 N N . PHE A 1 85 ? -15.651 17.836 4.791 1.00 98.12 85 PHE A N 1
ATOM 613 C CA . PHE A 1 85 ? -15.826 16.698 5.697 1.00 98.12 85 PHE A CA 1
ATOM 614 C C . PHE A 1 85 ? -15.400 17.086 7.109 1.00 98.12 85 PHE A C 1
ATOM 616 O O . PHE A 1 85 ? -14.212 17.276 7.389 1.00 98.12 85 PHE A O 1
ATOM 623 N N . SER A 1 86 ? -16.369 17.185 8.014 1.00 98.31 86 SER A N 1
ATOM 624 C CA . SER A 1 86 ? -16.085 17.491 9.407 1.00 98.31 86 SER A CA 1
ATOM 625 C C . SER A 1 86 ? -15.333 16.340 10.073 1.00 98.31 86 SER A C 1
ATOM 627 O O . SER A 1 86 ? -15.370 15.187 9.636 1.00 98.31 86 SER A O 1
ATOM 629 N N . ARG A 1 87 ? -14.665 16.637 11.191 1.00 98.19 87 ARG A N 1
ATOM 630 C CA . ARG A 1 87 ? -14.049 15.594 12.016 1.00 98.19 87 ARG A CA 1
ATOM 631 C C . ARG A 1 87 ? -15.079 14.558 12.487 1.00 98.19 87 ARG A C 1
ATOM 633 O O . ARG A 1 87 ? -14.763 13.375 12.552 1.00 98.19 87 ARG A O 1
ATOM 640 N N . GLN A 1 88 ? -16.298 15.006 12.783 1.00 98.56 88 GLN A N 1
ATOM 641 C CA . GLN A 1 88 ? -17.385 14.125 13.191 1.00 98.56 88 GLN A CA 1
ATOM 642 C C . GLN A 1 88 ? -17.773 13.158 12.062 1.00 98.56 88 GLN A C 1
ATOM 644 O O . GLN A 1 88 ? -17.875 11.964 12.325 1.00 98.56 88 GLN A O 1
ATOM 649 N N . ASP A 1 89 ? -17.882 13.627 10.813 1.00 98.31 89 ASP A N 1
ATOM 650 C CA . ASP A 1 89 ? -18.191 12.763 9.659 1.00 98.31 89 ASP A CA 1
ATOM 651 C C . ASP A 1 89 ? -17.131 11.666 9.472 1.00 98.31 89 ASP A C 1
ATOM 653 O O . ASP A 1 89 ? -17.445 10.501 9.212 1.00 98.31 89 ASP A O 1
ATOM 657 N N . GLN A 1 90 ? -15.855 12.035 9.629 1.00 98.50 90 GLN A N 1
ATOM 658 C CA . GLN A 1 90 ? -14.730 11.104 9.524 1.00 98.50 90 GLN A CA 1
ATOM 659 C C . GLN A 1 90 ? -14.766 10.044 10.637 1.00 98.50 90 GLN A C 1
ATOM 661 O O . GLN A 1 90 ? -14.605 8.851 10.359 1.00 98.50 90 GLN A O 1
ATOM 666 N N . ASP A 1 91 ? -15.021 10.461 11.881 1.00 98.69 91 ASP A N 1
ATOM 667 C CA . ASP A 1 91 ? -15.121 9.560 13.034 1.00 98.69 91 ASP A CA 1
ATOM 668 C C . ASP A 1 91 ? -16.335 8.619 12.908 1.00 98.69 91 ASP A C 1
ATOM 670 O O . ASP A 1 91 ? -16.211 7.410 13.129 1.00 98.69 91 ASP A O 1
ATOM 674 N N . GLU A 1 92 ? -17.494 9.131 12.487 1.00 98.69 92 GLU A N 1
ATOM 675 C CA . GLU A 1 92 ? -18.702 8.333 12.245 1.00 98.69 92 GLU A CA 1
ATOM 676 C C . GLU A 1 92 ? -18.469 7.274 11.160 1.00 98.69 92 GLU A C 1
ATOM 678 O O . GLU A 1 92 ? -18.821 6.101 11.341 1.00 98.69 92 GLU A O 1
ATOM 683 N N . PHE A 1 93 ? -17.805 7.643 10.060 1.00 98.50 93 PHE A N 1
ATOM 684 C CA . PHE A 1 93 ? -17.437 6.695 9.011 1.00 98.50 93 PHE A CA 1
ATOM 685 C C . PHE A 1 93 ? -16.469 5.617 9.517 1.00 98.50 93 PHE A C 1
ATOM 687 O O . PHE A 1 93 ? -16.655 4.430 9.217 1.00 98.50 93 PHE A O 1
ATOM 694 N N . ALA A 1 94 ? -15.458 5.995 10.302 1.00 98.62 94 ALA A N 1
ATOM 695 C CA . ALA A 1 94 ? -14.496 5.056 10.874 1.00 98.62 94 ALA A CA 1
ATOM 696 C C . ALA A 1 94 ? -15.181 4.042 11.805 1.00 98.62 94 ALA A C 1
ATOM 698 O O . ALA A 1 94 ? -14.956 2.833 11.678 1.00 98.62 94 ALA A O 1
ATOM 699 N N . ILE A 1 95 ? -16.079 4.508 12.679 1.00 98.75 95 ILE A N 1
ATOM 700 C CA . ILE A 1 95 ? -16.874 3.652 13.572 1.00 98.75 95 ILE A CA 1
ATOM 701 C C . ILE A 1 95 ? -17.766 2.709 12.762 1.00 98.75 95 ILE A C 1
ATOM 703 O O . ILE A 1 95 ? -17.802 1.504 13.035 1.00 98.75 95 ILE A O 1
ATOM 707 N N . ALA A 1 96 ? -18.462 3.214 11.742 1.00 98.75 96 ALA A N 1
ATOM 708 C CA . ALA A 1 96 ? -19.308 2.393 10.880 1.00 98.75 96 ALA A CA 1
ATOM 709 C C . ALA A 1 96 ? -18.497 1.330 10.118 1.00 98.75 96 ALA A C 1
ATOM 711 O O . ALA A 1 96 ? -18.928 0.180 9.999 1.00 98.75 96 ALA A O 1
ATOM 712 N N . SER A 1 97 ? -17.312 1.681 9.613 1.00 98.75 97 SER A N 1
ATOM 713 C CA . SER A 1 97 ? -16.393 0.743 8.958 1.00 98.75 97 SER A CA 1
ATOM 714 C C . SER A 1 97 ? -15.962 -0.376 9.911 1.00 98.75 97 SER A C 1
ATOM 716 O O . SER A 1 97 ? -16.154 -1.556 9.607 1.00 98.75 97 SER A O 1
ATOM 718 N N . LEU A 1 98 ? -15.491 -0.017 11.110 1.00 98.69 98 LEU A N 1
ATOM 719 C CA . LEU A 1 98 ? -15.070 -0.978 12.129 1.00 98.69 98 LEU A CA 1
ATOM 720 C C . LEU A 1 98 ? -16.219 -1.892 12.570 1.00 98.69 98 LEU A C 1
ATOM 722 O O . LEU A 1 98 ? -16.043 -3.105 12.679 1.00 98.69 98 LEU A O 1
ATOM 726 N N . THR A 1 99 ? -17.408 -1.326 12.778 1.00 98.69 99 THR A N 1
ATOM 727 C CA . THR A 1 99 ? -18.604 -2.080 13.178 1.00 98.69 99 THR A CA 1
ATOM 728 C C . THR A 1 99 ? -18.973 -3.122 12.124 1.00 98.69 99 THR A C 1
ATOM 730 O O . THR A 1 99 ? -19.190 -4.288 12.460 1.00 98.69 99 THR A O 1
ATOM 733 N N . ARG A 1 100 ? -18.977 -2.738 10.840 1.00 98.69 100 ARG A N 1
ATOM 734 C CA . ARG A 1 100 ? -19.238 -3.661 9.725 1.00 98.69 100 ARG A CA 1
ATOM 735 C C . ARG A 1 100 ? -18.183 -4.759 9.638 1.00 98.69 100 ARG A C 1
ATOM 737 O O . ARG A 1 100 ? -18.547 -5.925 9.519 1.00 98.69 100 ARG A O 1
ATOM 744 N N . ALA A 1 101 ? -16.901 -4.417 9.768 1.00 98.50 101 ALA A N 1
ATOM 745 C CA . ALA A 1 101 ? -15.820 -5.400 9.748 1.00 98.50 101 ALA A CA 1
ATOM 746 C C . ALA A 1 101 ? -15.963 -6.427 10.884 1.00 98.50 101 ALA A C 1
ATOM 748 O O . ALA A 1 101 ? -15.883 -7.632 10.652 1.00 98.50 101 ALA A O 1
ATOM 749 N N . GLN A 1 102 ? -16.255 -5.974 12.108 1.00 98.69 102 GLN A N 1
ATOM 750 C CA . GLN A 1 102 ? -16.484 -6.867 13.247 1.00 98.69 102 GLN A CA 1
ATOM 751 C C . GLN A 1 102 ? -17.679 -7.799 13.028 1.00 98.69 102 GLN A C 1
ATOM 753 O O . GLN A 1 102 ? -17.606 -8.980 13.370 1.00 98.69 102 GLN A O 1
ATOM 758 N N . GLN A 1 103 ? -18.778 -7.285 12.474 1.00 98.69 103 GLN A N 1
ATOM 759 C CA . GLN A 1 103 ? -19.953 -8.091 12.145 1.00 98.69 103 GLN A CA 1
ATOM 760 C C . GLN A 1 103 ? -19.638 -9.123 11.059 1.00 98.69 103 GLN A C 1
ATOM 762 O O . GLN A 1 103 ? -19.997 -10.288 11.221 1.00 98.69 103 GLN A O 1
ATOM 767 N N . ALA A 1 104 ? -18.919 -8.732 10.005 1.00 98.50 104 ALA A N 1
ATOM 768 C CA . ALA A 1 104 ? -18.521 -9.621 8.919 1.00 98.50 104 ALA A CA 1
ATOM 769 C C . ALA A 1 104 ? -17.621 -10.764 9.403 1.00 98.50 104 ALA A C 1
ATOM 771 O O . ALA A 1 104 ? -17.868 -11.930 9.087 1.00 98.50 104 ALA A O 1
ATOM 772 N N . ILE A 1 105 ? -16.641 -10.451 10.256 1.00 98.31 105 ILE A N 1
ATOM 773 C CA . ILE A 1 105 ? -15.754 -11.441 10.878 1.00 98.31 105 ILE A CA 1
ATOM 774 C C . ILE A 1 105 ? -16.554 -12.406 11.760 1.00 98.31 105 ILE A C 1
ATOM 776 O O . ILE A 1 105 ? -16.452 -13.620 11.589 1.00 98.31 105 ILE A O 1
ATOM 780 N N . LYS A 1 106 ? -17.390 -11.891 12.674 1.00 98.31 106 LYS A N 1
ATOM 781 C CA . LYS A 1 106 ? -18.219 -12.725 13.569 1.00 98.31 106 LYS A CA 1
ATOM 782 C C . LYS A 1 106 ? -19.212 -13.592 12.795 1.00 98.31 106 LYS A C 1
ATOM 784 O O . LYS A 1 106 ? -19.449 -14.734 13.173 1.00 98.31 106 LYS A O 1
ATOM 789 N N . GLY A 1 107 ? -19.770 -13.054 11.712 1.00 98.19 107 GLY A N 1
ATOM 790 C CA . GLY A 1 107 ? -20.674 -13.759 10.807 1.00 98.19 107 GLY A CA 1
ATOM 791 C C . GLY A 1 107 ? -19.975 -14.757 9.882 1.00 98.19 107 GLY A C 1
ATOM 792 O O . GLY A 1 107 ? -20.654 -15.509 9.193 1.00 98.19 107 GLY A O 1
ATOM 793 N N . GLY A 1 108 ? -18.639 -14.792 9.861 1.00 97.94 108 GLY A N 1
ATOM 794 C CA . GLY A 1 108 ? -17.869 -15.702 9.018 1.00 97.94 108 GLY A CA 1
ATOM 795 C C . GLY A 1 108 ? -17.888 -15.354 7.529 1.00 97.94 108 GLY A C 1
ATOM 796 O O . GLY A 1 108 ? -17.615 -16.233 6.721 1.00 97.94 108 GLY A O 1
ATOM 797 N N . GLN A 1 109 ? -18.184 -14.105 7.163 1.00 98.50 109 GLN A N 1
ATOM 798 C CA . GLN A 1 109 ? -18.304 -13.671 5.762 1.00 98.50 109 GLN A CA 1
ATOM 799 C C . GLN A 1 109 ? -16.976 -13.771 4.997 1.00 98.50 109 GLN A C 1
ATOM 801 O O . GLN A 1 109 ? -16.983 -13.997 3.798 1.00 98.50 109 GLN A O 1
ATOM 806 N N . PHE A 1 110 ? -15.841 -13.674 5.698 1.00 97.94 110 PHE A N 1
ATOM 807 C CA . PHE A 1 110 ? -14.506 -13.768 5.096 1.00 97.94 110 PHE A CA 1
ATOM 808 C C . PHE A 1 110 ? -13.918 -15.189 5.078 1.00 97.94 110 PHE A C 1
ATOM 810 O O . PHE A 1 110 ? -12.752 -15.367 4.730 1.00 97.94 110 PHE A O 1
ATOM 817 N N . LYS A 1 111 ? -14.680 -16.215 5.490 1.00 97.19 111 LYS A N 1
ATOM 818 C CA . LYS A 1 111 ? -14.161 -17.593 5.591 1.00 97.19 111 LYS A CA 1
ATOM 819 C C . LYS A 1 111 ? -13.680 -18.149 4.253 1.00 97.19 111 LYS A C 1
ATOM 821 O O . LYS A 1 111 ? -12.692 -18.873 4.240 1.00 97.19 111 LYS A O 1
ATOM 826 N N . ASP A 1 112 ? -14.362 -17.799 3.167 1.00 97.81 112 ASP A N 1
ATOM 827 C CA . ASP A 1 112 ? -14.099 -18.379 1.849 1.00 97.81 112 ASP A CA 1
ATOM 828 C C . ASP A 1 112 ? -12.954 -17.672 1.102 1.00 97.81 112 ASP A C 1
ATOM 830 O O . ASP A 1 112 ? -12.349 -18.259 0.208 1.00 97.81 112 ASP A O 1
ATOM 834 N N . GLU A 1 113 ? -12.625 -16.429 1.471 1.00 97.69 113 GLU A N 1
ATOM 835 C CA . GLU A 1 113 ? -11.590 -15.624 0.801 1.00 97.69 113 GLU A CA 1
ATOM 836 C C . GLU A 1 113 ? -10.238 -15.597 1.536 1.00 97.69 113 GLU A C 1
ATOM 838 O O . GLU A 1 113 ? -9.213 -15.289 0.926 1.00 97.69 113 GLU A O 1
ATOM 843 N N . ILE A 1 114 ? -10.195 -15.943 2.830 1.00 97.56 114 ILE A N 1
ATOM 844 C CA . ILE A 1 114 ? -8.953 -15.946 3.618 1.00 97.56 114 ILE A CA 1
ATOM 845 C C . ILE A 1 114 ? -8.256 -17.309 3.530 1.00 97.56 114 ILE A C 1
ATOM 847 O O . ILE A 1 114 ? -8.697 -18.299 4.114 1.00 97.56 114 ILE A O 1
ATOM 851 N N . ALA A 1 115 ? -7.084 -17.335 2.894 1.00 97.25 115 ALA A N 1
ATOM 852 C CA . ALA A 1 115 ? -6.155 -18.457 2.991 1.00 97.25 115 ALA A CA 1
ATOM 853 C C . ALA A 1 115 ? -5.324 -18.369 4.288 1.00 97.25 115 ALA A C 1
ATOM 855 O O . ALA A 1 115 ? -4.718 -17.338 4.583 1.00 97.25 115 ALA A O 1
ATOM 856 N N . ALA A 1 116 ? -5.273 -19.454 5.067 1.00 95.75 116 ALA A N 1
ATOM 857 C CA . ALA A 1 116 ? -4.510 -19.495 6.314 1.00 95.75 116 ALA A CA 1
ATOM 858 C C . ALA A 1 116 ? -2.992 -19.427 6.063 1.00 95.75 116 ALA A C 1
ATOM 860 O O . ALA A 1 116 ? -2.457 -20.144 5.216 1.00 95.75 116 ALA A O 1
ATOM 861 N N . VAL A 1 117 ? -2.289 -18.614 6.855 1.00 94.31 117 VAL A N 1
ATOM 862 C CA . VAL A 1 117 ? -0.822 -18.526 6.855 1.00 94.31 117 VAL A CA 1
ATOM 863 C C . VAL A 1 117 ? -0.288 -19.163 8.134 1.00 94.31 117 VAL A C 1
ATOM 865 O O . VAL A 1 117 ? -0.574 -18.698 9.237 1.00 94.31 117 VAL A O 1
ATOM 868 N N . THR A 1 118 ? 0.503 -20.226 7.998 1.00 94.88 118 THR A N 1
ATOM 869 C CA . THR A 1 118 ? 1.150 -20.879 9.141 1.00 94.88 118 THR A CA 1
ATOM 870 C C . THR A 1 118 ? 2.343 -20.053 9.602 1.00 94.88 118 THR A C 1
ATOM 872 O O . THR A 1 118 ? 3.333 -19.929 8.883 1.00 94.88 118 THR A O 1
ATOM 875 N N . VAL A 1 119 ? 2.275 -19.524 10.822 1.00 91.12 119 VAL A N 1
ATOM 876 C CA . VAL A 1 119 ? 3.403 -18.834 11.456 1.00 91.12 119 VAL A CA 1
ATOM 877 C C . VAL A 1 119 ? 4.179 -19.845 12.303 1.00 91.12 119 VAL A C 1
ATOM 879 O O . VAL A 1 119 ? 3.586 -20.454 13.198 1.00 91.12 119 VAL A O 1
ATOM 882 N N . PRO A 1 120 ? 5.485 -20.055 12.054 1.00 88.50 120 PRO A N 1
ATOM 883 C CA . PRO A 1 120 ? 6.303 -20.897 12.915 1.00 88.50 120 PRO A CA 1
ATOM 884 C C . PRO A 1 120 ? 6.270 -20.365 14.347 1.00 88.50 120 PRO A C 1
ATOM 886 O O . PRO A 1 120 ? 6.468 -19.170 14.572 1.00 88.50 120 PRO A O 1
ATOM 889 N N . ALA A 1 121 ? 6.039 -21.242 15.325 1.00 75.94 121 ALA A N 1
ATOM 890 C CA . ALA A 1 121 ? 6.199 -20.859 16.719 1.00 75.94 121 ALA A CA 1
ATOM 891 C C . ALA A 1 121 ? 7.647 -20.395 16.926 1.00 75.94 121 ALA A C 1
ATOM 893 O O . ALA A 1 121 ? 8.587 -21.132 16.618 1.00 75.94 121 ALA A O 1
ATOM 894 N N . ALA A 1 122 ? 7.833 -19.175 17.435 1.00 69.81 122 ALA A N 1
ATOM 895 C CA . ALA A 1 122 ? 9.144 -18.747 17.892 1.00 69.81 122 ALA A CA 1
ATOM 896 C C . ALA A 1 122 ? 9.634 -19.774 18.923 1.00 69.81 122 ALA A C 1
ATOM 898 O O . ALA A 1 122 ? 8.896 -20.108 19.855 1.00 69.81 122 ALA A O 1
ATOM 899 N N . ALA A 1 123 ? 10.854 -20.296 18.757 1.00 54.12 123 ALA A N 1
ATOM 900 C CA . ALA A 1 123 ? 11.498 -21.057 19.818 1.00 54.12 123 ALA A CA 1
ATOM 901 C C . ALA A 1 123 ? 11.472 -20.163 21.057 1.00 54.12 123 ALA A C 1
ATOM 903 O O . ALA A 1 123 ? 12.043 -19.077 21.024 1.00 54.12 123 ALA A O 1
ATOM 904 N N . ALA A 1 124 ? 10.721 -20.571 22.084 1.00 45.69 124 ALA A N 1
ATOM 905 C CA . ALA A 1 124 ? 10.488 -19.771 23.273 1.00 45.69 124 ALA A CA 1
ATOM 906 C C . ALA A 1 124 ? 11.824 -19.235 23.785 1.00 45.69 124 ALA A C 1
ATOM 908 O O . ALA A 1 124 ? 12.639 -19.986 24.329 1.00 45.69 124 ALA A O 1
ATOM 909 N N . THR A 1 125 ? 12.070 -17.942 23.595 1.00 45.00 125 THR A N 1
ATOM 910 C CA . THR A 1 125 ? 13.239 -17.301 24.162 1.00 45.00 125 THR A CA 1
ATOM 911 C C . THR A 1 125 ? 12.978 -17.205 25.658 1.00 45.00 125 THR A C 1
ATOM 913 O O . THR A 1 125 ? 12.344 -16.274 26.146 1.00 45.00 125 THR A O 1
ATOM 916 N N . ARG A 1 126 ? 13.406 -18.242 26.385 1.00 43.34 126 ARG A N 1
ATOM 917 C CA . ARG A 1 126 ? 13.483 -18.321 27.846 1.00 43.34 126 ARG A CA 1
ATOM 918 C C . ARG A 1 126 ? 14.499 -17.280 28.332 1.00 43.34 126 ARG A C 1
ATOM 920 O O . ARG A 1 126 ? 15.599 -17.617 28.752 1.00 43.34 126 ARG A O 1
ATOM 927 N N . TRP A 1 127 ? 14.148 -16.005 28.268 1.00 43.19 127 TRP A N 1
ATOM 928 C CA . TRP A 1 127 ? 14.832 -14.981 29.040 1.00 43.19 127 TRP A CA 1
ATOM 929 C C . TRP A 1 127 ? 13.895 -14.587 30.166 1.00 43.19 127 TRP A C 1
ATOM 931 O O . TRP A 1 127 ? 12.844 -14.003 29.932 1.00 43.19 127 TRP A O 1
ATOM 941 N N . TRP A 1 128 ? 14.326 -14.935 31.379 1.00 37.66 128 TRP A N 1
ATOM 942 C CA . TRP A 1 128 ? 13.776 -14.503 32.662 1.00 37.66 128 TRP A CA 1
ATOM 943 C C . TRP A 1 128 ? 12.728 -15.420 33.321 1.00 37.66 128 TRP A C 1
ATOM 945 O O . TRP A 1 128 ? 11.530 -15.159 33.347 1.00 37.66 128 TRP A O 1
ATOM 955 N N . THR A 1 129 ? 13.212 -16.488 33.960 1.00 41.03 129 THR A N 1
ATOM 956 C CA . THR A 1 129 ? 12.607 -16.977 35.210 1.00 41.03 129 THR A CA 1
ATOM 957 C C . THR A 1 129 ? 13.196 -16.165 36.367 1.00 41.03 129 THR A C 1
ATOM 959 O O . THR A 1 129 ? 14.412 -16.244 36.558 1.00 41.03 129 THR A O 1
ATOM 962 N N . PRO A 1 130 ? 12.403 -15.416 37.154 1.00 43.41 130 PRO A N 1
ATOM 963 C CA . PRO A 1 130 ? 12.900 -14.855 38.399 1.00 43.41 130 PRO A CA 1
ATOM 964 C C . PRO A 1 130 ? 13.176 -16.018 39.353 1.00 43.41 130 PRO A C 1
ATOM 966 O O . PRO A 1 130 ? 12.258 -16.697 39.811 1.00 43.41 130 PRO A O 1
ATOM 969 N N . THR A 1 131 ? 1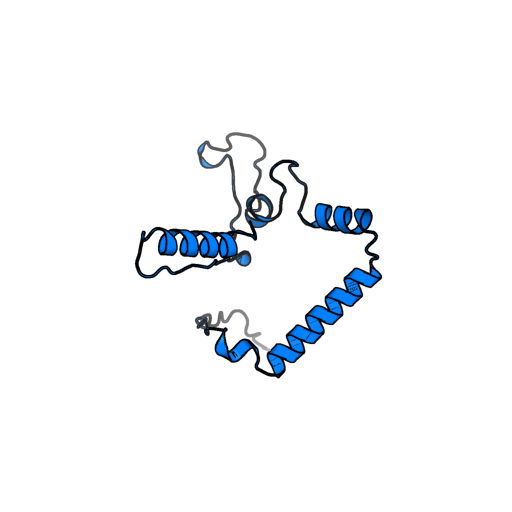4.448 -16.291 39.634 1.00 49.38 131 THR A N 1
ATOM 970 C CA . THR A 1 131 ? 14.818 -17.128 40.773 1.00 49.38 131 THR A CA 1
ATOM 971 C C . THR A 1 131 ? 14.430 -16.381 42.040 1.00 49.38 131 THR A C 1
ATOM 973 O O . THR A 1 131 ? 15.111 -15.447 42.456 1.00 49.38 131 THR A O 1
ATOM 976 N N . SER A 1 132 ? 13.323 -16.785 42.654 1.00 48.25 132 SER A N 1
ATOM 977 C CA . SER A 1 132 ? 13.066 -16.492 44.055 1.00 48.25 132 SER A CA 1
ATOM 978 C C . SER A 1 132 ? 14.002 -17.352 44.914 1.00 48.25 132 SER A C 1
ATOM 980 O O . SER A 1 132 ? 13.807 -18.562 45.033 1.00 48.25 132 SER A O 1
ATOM 982 N N . SER A 1 133 ? 14.998 -16.734 45.532 1.00 47.22 133 SER A N 1
ATOM 983 C CA . SER A 1 133 ? 15.676 -17.234 46.735 1.00 47.22 133 SER A CA 1
ATOM 984 C C . SER A 1 133 ? 15.795 -16.030 47.668 1.00 47.22 133 SER A C 1
ATOM 986 O O . SER A 1 133 ? 16.306 -15.000 47.240 1.00 47.22 133 SER A O 1
ATOM 988 N N . ARG A 1 134 ? 15.019 -16.012 48.757 1.00 40.88 134 ARG A N 1
ATOM 989 C CA . ARG A 1 134 ? 15.494 -16.296 50.125 1.00 40.88 134 ARG A CA 1
ATOM 990 C C . ARG A 1 134 ? 16.679 -15.436 50.527 1.00 40.88 134 ARG A C 1
ATOM 992 O O . ARG A 1 134 ? 17.760 -15.650 49.943 1.00 40.88 134 ARG A O 1
#

Radius of gyration: 23.3 Å; chains: 1; bounding box: 54×42×77 Å

pLDDT: mean 91.14, std 15.02, range [37.66, 98.75]

Organism: Chromobacterium violaceum (NCBI:txid536)

Foldseek 3Di:
DVCQQVVQVVVQVVCVVVVVDDDDDTGDDDDLVPFDWDFPCPVVDPPDDDTDIHGRCCPVPFADPVDGPDGPVVVVVVVCVVVVPDPVNVVVVVVVVVVVVVVCVVVCVCVVVDDDDDDDDDPPPPDDDPPDDD

Secondary structure (DSSP, 8-state):
-TTHHHHHHHHHHHHHHTTS-S---------GGGPPEE-TTGGG---SS----EEHHIIIIIB-SSSTT-BHHHHHHHHHHHHT--HHHHHHHHHHHHHHHHHHHHTTTTTTT-----PPPP------------

Sequence (134 aa):
MCGSGMKALMMAHDQLLAGNGGVVVAGGMESMSNAPYLMPKARGGLRLGHGEIKDHMFLDGLEDAYQKGTLMGVFAEQCAEKYGFSRQDQDEFAIASLTRAQQAIKGGQFKDEIAAVTVPAAAATRWWTPTSSR

InterPro domains:
  IPR016039 Thiolase-like [G3DSA:3.40.47.10] (1-129)
  IPR016039 Thiolase-like [SSF53901] (1-121)
  IPR020616 Thiolase, N-terminal [PF00108] (1-121)